Protein AF-A0A426EKJ8-F1 (afdb_monomer_lite)

InterPro domains:
  IPR004195 Head decoration protein D [PF02924] (1-50)
  IPR036630 Head decoration protein D superfamily [SSF51274] (1-52)

pLDDT: mean 91.81, std 2.4, range [83.5, 95.12]

Secondary structure (DSSP, 8-state):
---EESS---TT-SS--EESEEEE-GGGS---TT---HHHHHTTTTTSEEEE-

Organism: Escherichia coli (NCBI:txid562)

Sequence (53 aa):
AVGILAVAADQTSTTLTFYKSGSFRYEDVLWPEAASDETKKRTAFAGTAISIV

Radius of gyration: 11.59 Å; chains: 1; bounding box: 26×23×28 Å

Structure (mmCIF, N/CA/C/O backbone):
data_AF-A0A426EKJ8-F1
#
_entry.id   AF-A0A426EKJ8-F1
#
loop_
_atom_site.group_PDB
_atom_site.id
_atom_site.type_symbol
_atom_site.label_atom_id
_atom_site.label_alt_id
_atom_site.label_comp_id
_atom_site.label_asym_id
_atom_site.label_entity_id
_atom_site.label_seq_id
_atom_site.pdbx_PDB_ins_code
_atom_site.Cartn_x
_atom_site.Cartn_y
_atom_site.Cartn_z
_atom_site.occupancy
_atom_site.B_iso_or_equiv
_atom_site.auth_seq_id
_atom_site.auth_comp_id
_atom_site.auth_asym_id
_atom_site.auth_atom_id
_atom_site.pdbx_PDB_model_num
ATOM 1 N N . ALA A 1 1 ? 6.102 3.396 0.559 1.00 85.94 1 ALA A N 1
ATOM 2 C CA . ALA A 1 1 ? 4.932 2.616 1.007 1.00 85.94 1 ALA A CA 1
ATOM 3 C C . ALA A 1 1 ? 5.412 1.247 1.481 1.00 85.94 1 ALA A C 1
ATOM 5 O O . ALA A 1 1 ? 6.385 0.747 0.932 1.00 85.94 1 ALA A O 1
ATOM 6 N N . VAL A 1 2 ? 4.799 0.682 2.528 1.00 90.50 2 VAL A N 1
ATOM 7 C CA . VAL A 1 2 ? 5.287 -0.550 3.196 1.00 90.50 2 VAL A CA 1
ATOM 8 C C . VAL A 1 2 ? 4.380 -1.771 3.005 1.00 90.50 2 VAL A C 1
ATOM 10 O O . VAL A 1 2 ? 4.783 -2.885 3.318 1.00 90.50 2 VAL A O 1
ATOM 13 N N . GLY A 1 3 ? 3.164 -1.570 2.493 1.00 91.31 3 GLY A N 1
ATOM 14 C CA . GLY A 1 3 ? 2.164 -2.616 2.302 1.00 91.31 3 GLY A CA 1
ATOM 15 C C . GLY A 1 3 ? 0.973 -2.120 1.487 1.00 91.31 3 GLY A C 1
ATOM 16 O O . GLY A 1 3 ? 0.754 -0.911 1.394 1.00 91.31 3 GLY A O 1
ATOM 17 N N . ILE A 1 4 ? 0.217 -3.051 0.907 1.00 92.94 4 ILE A N 1
ATOM 18 C CA . ILE A 1 4 ? -1.047 -2.778 0.205 1.00 92.94 4 ILE A CA 1
ATOM 19 C C . ILE A 1 4 ? -2.178 -3.370 1.040 1.00 92.94 4 ILE A C 1
ATOM 21 O O . ILE A 1 4 ? -2.097 -4.530 1.440 1.00 92.94 4 ILE A O 1
ATOM 25 N N . LEU A 1 5 ? -3.214 -2.585 1.333 1.00 94.00 5 LEU A N 1
ATOM 26 C CA . LEU A 1 5 ? -4.334 -3.036 2.154 1.00 94.00 5 LEU A CA 1
ATOM 27 C C . LEU A 1 5 ? -5.054 -4.210 1.465 1.00 94.00 5 LEU A C 1
ATOM 29 O O . LEU A 1 5 ? -5.460 -4.096 0.313 1.00 94.00 5 LEU A O 1
ATOM 33 N N . ALA A 1 6 ?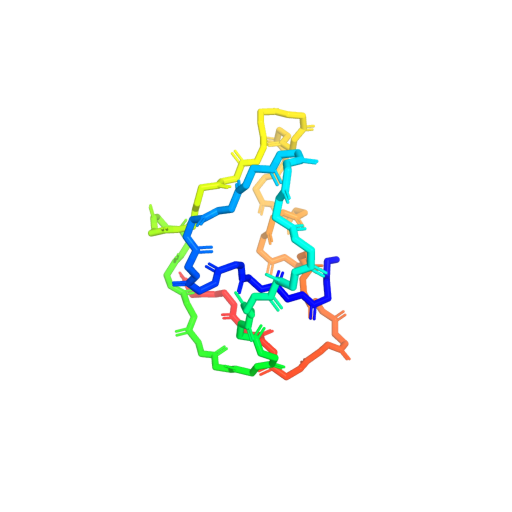 -5.179 -5.338 2.165 1.00 92.69 6 ALA A N 1
ATOM 34 C CA . ALA A 1 6 ? -5.787 -6.557 1.628 1.00 92.69 6 ALA A CA 1
ATOM 35 C C . ALA A 1 6 ? -7.296 -6.623 1.901 1.00 92.69 6 ALA A C 1
ATOM 37 O O . ALA A 1 6 ? -8.035 -7.272 1.168 1.00 92.69 6 ALA A O 1
ATOM 38 N N . VAL A 1 7 ? -7.748 -5.954 2.964 1.00 93.12 7 VAL A N 1
ATOM 39 C CA . VAL A 1 7 ? -9.156 -5.868 3.365 1.00 93.12 7 VAL A CA 1
ATOM 40 C C . VAL A 1 7 ? -9.482 -4.409 3.630 1.00 93.12 7 VAL A C 1
ATOM 42 O O . VAL A 1 7 ? -8.764 -3.764 4.392 1.00 93.12 7 VAL A O 1
ATOM 45 N N . ALA A 1 8 ? -10.550 -3.898 3.011 1.00 91.75 8 ALA A N 1
ATOM 46 C CA . ALA A 1 8 ? -11.007 -2.531 3.233 1.00 91.75 8 ALA A CA 1
ATOM 47 C C . ALA A 1 8 ? -11.165 -2.254 4.735 1.00 91.75 8 ALA A C 1
ATOM 49 O O . ALA A 1 8 ? -11.732 -3.058 5.472 1.00 91.75 8 ALA A O 1
ATOM 50 N N . ALA A 1 9 ? -10.632 -1.120 5.168 1.00 94.19 9 ALA A N 1
ATOM 51 C CA . ALA A 1 9 ? -10.599 -0.713 6.558 1.00 94.19 9 ALA A CA 1
ATOM 52 C C . ALA A 1 9 ? -10.936 0.770 6.655 1.00 94.19 9 ALA A C 1
ATOM 54 O O . ALA A 1 9 ? -10.762 1.529 5.699 1.00 94.19 9 ALA A O 1
ATOM 55 N N . ASP A 1 10 ? -11.407 1.166 7.823 1.00 94.00 10 ASP A N 1
ATOM 56 C CA . ASP A 1 10 ? -11.831 2.523 8.130 1.00 94.00 10 ASP A CA 1
ATOM 57 C C . ASP A 1 10 ? -11.144 3.041 9.402 1.00 94.00 10 ASP A C 1
ATOM 59 O O . ASP A 1 10 ? -10.339 2.357 10.035 1.00 94.00 10 ASP A O 1
ATOM 63 N N . GLN A 1 11 ? -11.484 4.264 9.804 1.00 93.19 11 GLN A N 1
ATOM 64 C CA . GLN A 1 11 ? -10.968 4.902 11.016 1.00 93.19 11 GLN A CA 1
ATOM 65 C C . GLN A 1 11 ? -11.333 4.181 12.326 1.00 93.19 11 GLN A C 1
ATOM 67 O O . GLN A 1 11 ? -10.774 4.507 13.370 1.00 93.19 11 GLN A O 1
ATOM 72 N N . THR A 1 12 ? -12.284 3.243 12.299 1.00 94.88 12 THR A N 1
ATOM 73 C CA . THR A 1 12 ? -12.714 2.470 13.477 1.00 94.88 12 THR A CA 1
ATOM 74 C C . THR A 1 12 ? -12.042 1.101 13.557 1.00 94.88 12 THR A C 1
ATOM 76 O O . THR A 1 12 ? -12.106 0.427 14.586 1.00 94.88 12 THR A O 1
ATOM 79 N N . SER A 1 13 ? -11.359 0.701 12.484 1.00 93.56 13 SER A N 1
ATOM 80 C CA . SER A 1 13 ? -10.696 -0.587 12.364 1.00 93.56 13 SER A CA 1
ATOM 81 C C . SER A 1 13 ? -9.478 -0.650 13.286 1.00 93.56 13 SER A C 1
ATOM 83 O O . SER A 1 13 ? -8.471 0.022 13.076 1.00 93.56 13 SER A O 1
ATOM 85 N N . THR A 1 14 ? -9.554 -1.491 14.318 1.00 93.81 14 THR A N 1
ATOM 86 C CA . THR A 1 14 ? -8.480 -1.658 15.314 1.00 93.81 14 THR A CA 1
ATOM 87 C C . THR A 1 14 ? -7.319 -2.511 14.808 1.00 93.81 14 THR A C 1
ATOM 89 O O . THR A 1 14 ? -6.216 -2.437 15.344 1.00 93.81 14 THR A O 1
ATOM 92 N N . THR A 1 15 ? -7.555 -3.332 13.782 1.00 93.62 15 THR A N 1
ATOM 93 C CA . THR A 1 15 ? -6.552 -4.193 13.149 1.00 93.62 15 THR A CA 1
ATOM 94 C C . THR A 1 15 ? -6.640 -4.048 11.638 1.00 93.62 15 THR A C 1
ATOM 96 O O . THR A 1 15 ? -7.712 -4.197 11.056 1.00 93.62 15 THR A O 1
ATOM 99 N N . LEU A 1 16 ? -5.500 -3.791 10.998 1.00 94.38 16 LEU A N 1
ATOM 100 C CA . LEU A 1 16 ? -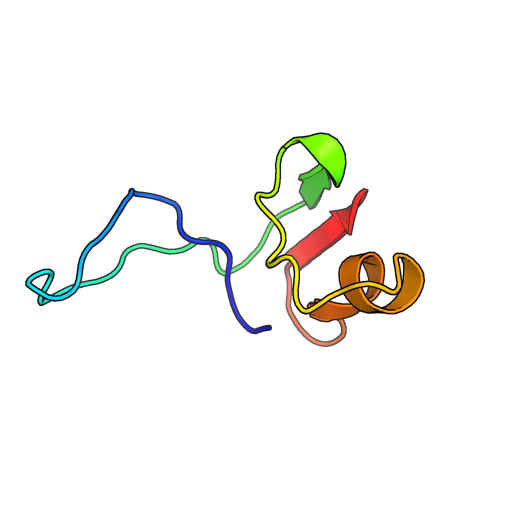5.388 -3.669 9.548 1.00 94.38 16 LEU A CA 1
ATOM 101 C C . LEU A 1 16 ? -4.723 -4.916 8.976 1.00 94.38 16 LEU A C 1
ATOM 103 O O . LEU A 1 16 ? -3.679 -5.349 9.461 1.00 94.38 16 LEU A O 1
ATOM 107 N N . THR A 1 17 ? -5.306 -5.468 7.915 1.00 94.81 17 THR A N 1
ATOM 108 C CA . THR A 1 17 ? -4.726 -6.599 7.183 1.00 94.81 17 THR A CA 1
ATOM 109 C C . THR A 1 17 ? -4.196 -6.108 5.845 1.00 94.81 17 THR A C 1
ATOM 111 O O . THR A 1 17 ? -4.935 -5.539 5.042 1.00 94.81 17 THR A O 1
ATOM 114 N N . PHE A 1 18 ? -2.905 -6.320 5.600 1.00 95.12 18 PHE A N 1
ATOM 115 C CA . PHE A 1 18 ? -2.213 -5.841 4.407 1.00 95.12 18 PHE A CA 1
ATOM 116 C C . PHE A 1 18 ? -1.265 -6.902 3.845 1.00 95.12 18 PHE A C 1
ATOM 118 O O . PHE A 1 18 ? -0.735 -7.748 4.568 1.00 95.12 18 PHE A O 1
ATOM 125 N N . TYR A 1 19 ? -1.023 -6.832 2.540 1.00 94.00 19 TYR A N 1
ATOM 126 C CA . TYR A 1 19 ? 0.001 -7.607 1.861 1.00 94.00 19 TYR A CA 1
ATOM 127 C C . TYR A 1 19 ? 1.380 -7.017 2.146 1.00 94.00 19 TYR A C 1
ATOM 129 O O . TYR A 1 19 ? 1.609 -5.827 1.924 1.00 94.00 19 TYR A O 1
ATOM 137 N N . LYS A 1 20 ? 2.306 -7.864 2.608 1.00 93.19 20 LYS A N 1
ATOM 138 C CA . LYS A 1 20 ? 3.717 -7.511 2.859 1.00 93.19 20 LYS A CA 1
ATOM 139 C C . LYS A 1 20 ? 4.671 -7.913 1.725 1.00 93.19 20 LYS A C 1
ATOM 141 O O . LYS A 1 20 ? 5.855 -7.594 1.777 1.00 93.19 20 LYS A O 1
ATOM 146 N N . SER A 1 21 ? 4.176 -8.670 0.747 1.00 93.56 21 SER A N 1
ATOM 147 C CA . SER A 1 21 ? 4.944 -9.201 -0.382 1.00 93.56 21 SER A CA 1
ATOM 148 C C . SER A 1 21 ? 4.020 -9.589 -1.535 1.00 93.56 21 SER A C 1
ATOM 150 O O . SER A 1 21 ? 2.851 -9.892 -1.294 1.00 93.56 21 SER A O 1
ATOM 152 N N . GLY A 1 22 ? 4.558 -9.656 -2.752 1.00 93.25 22 GLY A N 1
ATOM 153 C CA . GLY A 1 22 ? 3.835 -10.098 -3.949 1.00 93.25 22 GLY A CA 1
ATOM 154 C C . GLY A 1 22 ? 3.943 -9.104 -5.103 1.00 93.25 22 GLY A C 1
ATOM 155 O O . GLY A 1 22 ? 4.457 -8.001 -4.931 1.00 93.25 22 GLY A O 1
ATOM 156 N N . SER A 1 23 ? 3.457 -9.506 -6.275 1.00 93.75 23 SER A N 1
ATOM 157 C CA . SER A 1 23 ? 3.413 -8.656 -7.467 1.00 93.75 23 SER A CA 1
ATOM 158 C C . SER A 1 23 ? 1.981 -8.215 -7.738 1.00 93.75 23 SER A C 1
ATOM 160 O O . SER A 1 23 ? 1.101 -9.058 -7.903 1.00 93.75 23 SER A O 1
ATOM 162 N N . PHE A 1 24 ? 1.758 -6.904 -7.776 1.00 93.38 24 PHE A N 1
ATOM 163 C CA . PHE A 1 24 ? 0.443 -6.288 -7.949 1.00 93.38 24 PHE A CA 1
ATOM 164 C C . PHE A 1 24 ? 0.420 -5.473 -9.232 1.00 93.38 24 PHE A C 1
ATOM 166 O O . PHE A 1 24 ? 1.407 -4.816 -9.559 1.00 93.38 24 PHE A O 1
ATOM 173 N N . ARG A 1 25 ? -0.703 -5.503 -9.949 1.00 93.19 25 ARG A N 1
ATOM 174 C CA . ARG A 1 25 ? -0.865 -4.699 -11.160 1.00 93.19 25 ARG A CA 1
ATOM 175 C C . ARG A 1 25 ? -1.058 -3.239 -10.794 1.00 93.19 25 ARG A C 1
ATOM 177 O O . ARG A 1 25 ? -1.818 -2.930 -9.877 1.00 93.19 25 ARG A O 1
ATOM 184 N N . TYR A 1 26 ? -0.383 -2.349 -11.506 1.00 91.19 26 TYR A N 1
ATOM 185 C CA . TYR A 1 26 ? -0.481 -0.912 -11.289 1.00 91.19 26 TYR A CA 1
ATOM 186 C C . TYR A 1 26 ? -1.932 -0.416 -11.373 1.00 91.19 26 TYR A C 1
ATOM 188 O O . TYR A 1 26 ? -2.333 0.398 -10.542 1.00 91.19 26 TYR A O 1
ATOM 196 N N . GLU A 1 27 ? -2.704 -0.936 -12.330 1.00 91.38 27 GLU A N 1
ATOM 197 C CA . GLU A 1 27 ? -4.113 -0.603 -12.560 1.00 91.38 27 GLU A CA 1
ATOM 198 C C . GLU A 1 27 ? -5.078 -1.108 -11.475 1.00 91.38 27 GLU A C 1
ATOM 200 O O . GLU A 1 27 ? -6.128 -0.500 -11.276 1.00 91.38 27 GLU A O 1
ATOM 205 N N . ASP A 1 28 ? -4.719 -2.169 -10.746 1.00 91.50 28 ASP A N 1
ATOM 206 C CA . ASP A 1 28 ? -5.563 -2.744 -9.688 1.00 91.50 28 ASP A CA 1
ATOM 207 C C . ASP A 1 28 ? -5.347 -2.042 -8.334 1.00 91.50 28 ASP A C 1
ATOM 209 O O . ASP A 1 28 ? -6.151 -2.176 -7.408 1.00 91.50 28 ASP A O 1
ATOM 213 N N . VAL A 1 29 ? -4.250 -1.289 -8.191 1.00 90.06 29 VAL A N 1
ATOM 214 C CA . VAL A 1 29 ? -3.924 -0.557 -6.964 1.00 90.06 29 VAL A CA 1
ATOM 215 C C . VAL A 1 29 ? -4.601 0.813 -6.981 1.00 90.06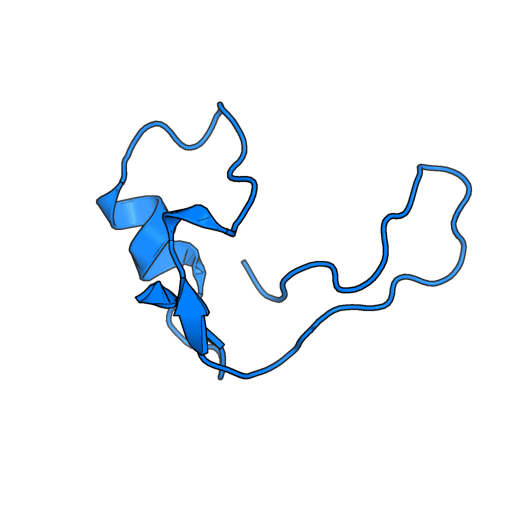 29 VAL A C 1
ATOM 217 O O . VAL A 1 29 ? -4.342 1.654 -7.840 1.00 90.06 29 VAL A O 1
ATOM 220 N N . LEU A 1 30 ? -5.426 1.080 -5.968 1.00 91.94 30 LEU A N 1
ATOM 221 C CA . LEU A 1 30 ? -6.029 2.396 -5.756 1.00 91.94 30 LEU A CA 1
ATOM 222 C C . LEU A 1 30 ? -4.982 3.384 -5.228 1.00 91.94 30 LEU A C 1
ATOM 224 O O . LEU A 1 30 ? -4.762 3.516 -4.022 1.00 91.94 30 LEU A O 1
ATOM 228 N N . TRP A 1 31 ? -4.306 4.070 -6.147 1.00 91.25 31 TRP A N 1
ATOM 229 C CA . TRP A 1 31 ? -3.312 5.085 -5.813 1.00 91.25 31 TRP A CA 1
ATOM 230 C C . TRP A 1 31 ? -3.962 6.372 -5.294 1.00 91.25 31 TRP A C 1
ATOM 232 O O . TRP A 1 31 ? -4.959 6.821 -5.860 1.00 91.25 31 TRP A O 1
ATOM 242 N N . PRO A 1 32 ? -3.375 7.029 -4.279 1.00 90.81 32 PRO A N 1
ATOM 243 C CA . PRO A 1 32 ? -3.863 8.324 -3.826 1.00 90.81 32 PRO A CA 1
ATOM 244 C C . PRO A 1 32 ? -3.671 9.381 -4.920 1.00 90.81 32 PRO A C 1
ATOM 246 O O . PRO A 1 32 ? -2.627 9.413 -5.573 1.00 90.81 32 PRO A O 1
ATOM 249 N N . GLU A 1 33 ? -4.630 10.297 -5.068 1.00 89.31 33 GLU A N 1
ATOM 250 C CA . GLU A 1 33 ? -4.560 11.398 -6.048 1.00 89.31 33 GLU A CA 1
ATOM 251 C C . GLU A 1 33 ? -3.335 12.301 -5.840 1.00 89.31 33 GLU A C 1
ATOM 253 O O . GLU A 1 33 ? -2.772 12.834 -6.794 1.00 89.31 33 GLU A O 1
ATOM 258 N N . ALA A 1 34 ? -2.863 12.411 -4.594 1.00 88.75 34 ALA A N 1
ATOM 259 C CA . ALA A 1 34 ? -1.645 13.141 -4.247 1.00 88.75 34 ALA A CA 1
ATOM 260 C C . ALA A 1 34 ? -0.379 12.559 -4.905 1.00 88.75 34 ALA A C 1
ATOM 262 O O . ALA A 1 34 ? 0.613 13.269 -5.083 1.00 88.75 34 ALA A O 1
ATOM 263 N N . ALA A 1 35 ? -0.391 11.277 -5.278 1.00 86.88 35 ALA A N 1
ATOM 264 C CA . ALA A 1 35 ? 0.638 10.711 -6.131 1.00 86.88 35 ALA A CA 1
ATOM 265 C C . ALA A 1 35 ? 0.275 11.034 -7.588 1.00 86.88 35 ALA A C 1
ATOM 267 O O . ALA A 1 35 ? -0.485 10.317 -8.229 1.00 86.88 35 ALA A O 1
ATOM 268 N N . SER A 1 36 ? 0.804 12.128 -8.126 1.00 83.50 36 SER A N 1
ATOM 269 C CA . SER A 1 36 ? 0.599 12.512 -9.531 1.00 83.50 36 SER A CA 1
ATOM 270 C C . SER A 1 36 ? 1.619 11.878 -10.484 1.00 83.50 36 SER A C 1
ATOM 272 O O . SER A 1 36 ? 1.358 11.731 -11.673 1.00 83.50 36 SER A O 1
ATOM 274 N N . ASP A 1 37 ? 2.770 11.469 -9.955 1.00 90.94 37 ASP A N 1
ATOM 275 C CA . ASP A 1 37 ? 3.887 10.911 -10.715 1.00 90.94 37 ASP A CA 1
ATOM 276 C C . ASP A 1 37 ? 3.801 9.377 -10.769 1.00 90.94 37 ASP A C 1
ATOM 278 O O . ASP A 1 37 ? 3.877 8.692 -9.743 1.00 90.94 37 ASP A O 1
ATOM 282 N N . GLU A 1 38 ? 3.647 8.830 -11.976 1.00 86.94 38 GLU A N 1
ATOM 283 C CA . GLU A 1 38 ? 3.552 7.386 -12.209 1.00 86.94 38 GLU A CA 1
ATOM 284 C C . GLU A 1 38 ? 4.832 6.638 -11.814 1.00 86.94 38 GLU A C 1
ATOM 286 O O . GLU A 1 38 ? 4.765 5.552 -11.233 1.00 86.94 38 GLU A O 1
ATOM 291 N N . THR A 1 39 ? 6.004 7.232 -12.039 1.00 88.81 39 THR A N 1
ATOM 292 C CA . THR A 1 39 ? 7.284 6.615 -11.665 1.00 88.81 39 THR A CA 1
ATOM 293 C C . THR A 1 39 ? 7.374 6.478 -10.151 1.00 88.81 39 THR A C 1
ATOM 295 O O . THR A 1 39 ? 7.792 5.435 -9.639 1.00 88.81 39 THR A O 1
ATOM 298 N N . LYS A 1 40 ? 6.910 7.493 -9.411 1.00 89.25 40 LYS A N 1
ATOM 299 C CA . LYS A 1 40 ? 6.852 7.440 -7.942 1.00 89.25 40 LYS A CA 1
ATOM 300 C C . LYS A 1 40 ? 5.873 6.392 -7.433 1.00 89.25 40 LYS A C 1
ATOM 302 O O . LYS A 1 40 ? 6.148 5.782 -6.407 1.00 89.25 40 LYS A O 1
ATOM 307 N N . LYS A 1 41 ? 4.764 6.147 -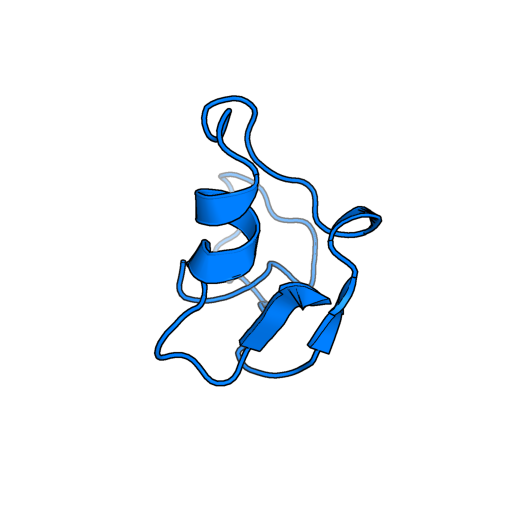8.134 1.00 90.31 41 LYS A N 1
ATOM 308 C CA . LYS A 1 41 ? 3.834 5.063 -7.786 1.00 90.31 41 LYS A CA 1
ATOM 309 C C . LYS A 1 41 ? 4.465 3.694 -8.020 1.00 90.31 41 LYS A C 1
ATOM 311 O O . LYS A 1 41 ? 4.535 2.888 -7.099 1.00 90.31 41 LYS A O 1
ATOM 316 N N . ARG A 1 42 ? 5.027 3.453 -9.208 1.00 89.38 42 ARG A N 1
ATOM 317 C CA . ARG A 1 42 ? 5.682 2.175 -9.547 1.00 89.38 42 ARG A CA 1
ATOM 318 C C . ARG A 1 42 ? 6.859 1.850 -8.622 1.00 89.38 42 ARG A C 1
ATOM 320 O O . ARG A 1 42 ? 7.077 0.693 -8.284 1.00 89.38 42 ARG A O 1
ATOM 327 N N . THR A 1 43 ? 7.575 2.871 -8.154 1.00 91.12 43 THR A N 1
ATOM 328 C CA . THR A 1 43 ? 8.698 2.724 -7.211 1.00 91.12 43 THR A CA 1
ATOM 329 C C . THR A 1 43 ? 8.311 2.930 -5.745 1.00 91.12 43 THR A C 1
ATOM 331 O O . THR A 1 43 ? 9.172 2.834 -4.871 1.00 91.12 43 THR A O 1
ATOM 334 N N . ALA A 1 44 ? 7.027 3.139 -5.428 1.00 91.69 44 ALA A N 1
ATOM 335 C CA . ALA A 1 44 ? 6.574 3.447 -4.068 1.00 91.69 44 ALA A CA 1
ATOM 336 C C . ALA A 1 44 ? 6.934 2.355 -3.051 1.00 91.69 44 ALA A C 1
ATOM 338 O O . ALA A 1 44 ? 7.042 2.640 -1.858 1.00 91.69 44 ALA A O 1
ATOM 339 N N . PHE A 1 45 ? 7.099 1.118 -3.517 1.00 93.19 45 PHE A N 1
ATOM 340 C CA . PHE A 1 45 ? 7.398 -0.064 -2.712 1.00 93.19 45 PHE A CA 1
ATOM 341 C C . PHE A 1 45 ? 8.854 -0.540 -2.842 1.00 93.19 45 PHE A C 1
ATOM 343 O O . PHE A 1 45 ? 9.193 -1.608 -2.329 1.00 93.19 45 PHE A O 1
ATOM 350 N N . ALA A 1 46 ? 9.725 0.234 -3.502 1.00 92.06 46 ALA A N 1
ATOM 351 C CA . ALA A 1 46 ? 11.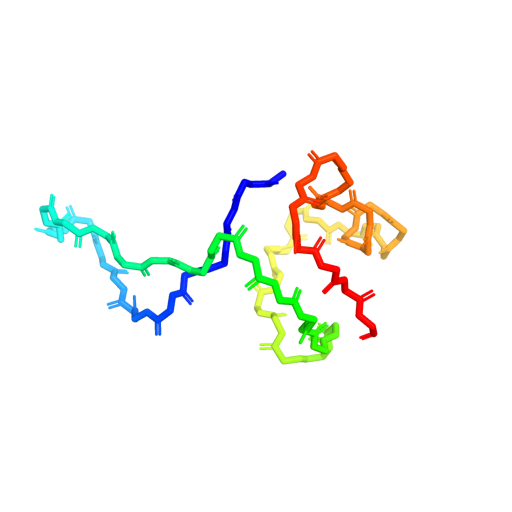140 -0.098 -3.631 1.00 92.06 46 ALA A CA 1
ATOM 352 C C . ALA A 1 46 ? 11.782 -0.314 -2.247 1.00 92.06 46 ALA A C 1
ATOM 354 O O . ALA A 1 46 ? 11.607 0.490 -1.333 1.00 92.06 46 ALA A O 1
ATOM 355 N N . GLY A 1 47 ? 12.507 -1.425 -2.092 1.00 91.56 47 GLY A N 1
ATOM 356 C CA . GLY A 1 47 ? 13.086 -1.853 -0.811 1.00 91.56 47 GLY A CA 1
ATOM 357 C C . GLY A 1 47 ? 12.184 -2.762 0.034 1.00 91.56 47 GLY A C 1
ATOM 358 O O . GLY A 1 47 ? 12.627 -3.252 1.069 1.00 91.56 47 GLY A O 1
ATOM 359 N N . THR A 1 48 ? 10.953 -3.035 -0.404 1.00 93.50 48 THR A N 1
ATOM 360 C CA . THR A 1 48 ? 10.078 -4.064 0.184 1.00 93.50 48 THR A CA 1
ATOM 361 C C . THR A 1 48 ? 10.013 -5.307 -0.708 1.00 93.50 48 THR A C 1
ATOM 363 O O . THR A 1 48 ? 10.519 -5.310 -1.828 1.00 93.50 48 THR A O 1
ATOM 366 N N . ALA A 1 49 ? 9.358 -6.370 -0.234 1.00 93.88 49 ALA A N 1
ATOM 367 C CA . ALA A 1 49 ? 9.090 -7.570 -1.031 1.00 93.88 49 ALA A CA 1
ATOM 368 C C . ALA A 1 49 ? 7.866 -7.426 -1.968 1.00 93.88 49 ALA A C 1
ATOM 370 O O . ALA A 1 49 ? 7.357 -8.428 -2.476 1.00 93.88 49 ALA A O 1
ATOM 371 N N . ILE A 1 50 ? 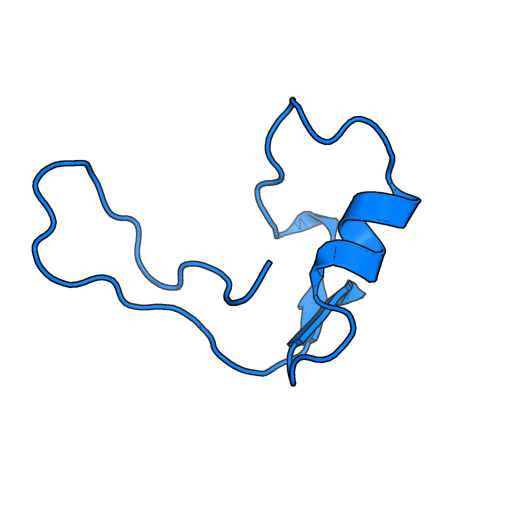7.351 -6.205 -2.148 1.00 94.44 50 ILE A N 1
ATOM 372 C CA . ILE A 1 50 ? 6.217 -5.888 -3.021 1.00 94.44 50 ILE A CA 1
ATOM 373 C C . ILE A 1 50 ? 6.749 -5.288 -4.319 1.00 94.44 50 ILE A C 1
ATOM 375 O O . ILE A 1 50 ? 7.549 -4.353 -4.292 1.00 94.44 50 ILE A O 1
ATOM 379 N N . SER A 1 51 ? 6.267 -5.795 -5.450 1.00 91.94 51 SER A N 1
ATOM 380 C CA . SER A 1 51 ? 6.534 -5.226 -6.768 1.00 91.94 51 SER A CA 1
ATOM 381 C C . SER A 1 51 ? 5.246 -4.789 -7.458 1.00 91.94 51 SER A C 1
ATOM 383 O O . SER A 1 51 ? 4.190 -5.397 -7.280 1.00 91.94 51 SER A O 1
ATOM 385 N N . ILE A 1 52 ? 5.344 -3.713 -8.238 1.00 91.88 52 ILE A N 1
ATOM 386 C CA . ILE A 1 52 ? 4.254 -3.187 -9.059 1.00 91.88 52 ILE A CA 1
ATOM 387 C C . ILE A 1 52 ? 4.585 -3.473 -10.520 1.00 91.88 52 ILE A C 1
ATOM 389 O O . ILE A 1 52 ? 5.669 -3.097 -10.976 1.00 91.88 52 ILE A O 1
ATOM 393 N N . VAL A 1 53 ? 3.671 -4.138 -11.225 1.00 90.12 53 VAL A N 1
ATOM 394 C CA . VAL A 1 53 ? 3.776 -4.456 -12.658 1.00 90.12 53 VAL A CA 1
ATOM 395 C C . VAL A 1 53 ? 2.799 -3.613 -13.461 1.00 90.12 53 VAL A C 1
ATOM 397 O O . VAL A 1 53 ? 1.639 -3.496 -13.019 1.00 90.12 53 VAL A O 1
#

Foldseek 3Di:
DQWAFPDDDDPVDPDTDTDQADEEELVVGPDDPVCPDPVCSQCVNPPTNYGYD